Protein AF-A0A256ZV99-F1 (afdb_monomer)

Nearest PDB structures (foldseek):
  6nnw-assembly1_B  TM=5.036E-01  e=1.069E+00  Streptomyces longisporoflavus
  6ymn-assembly1_AAA  TM=6.134E-01  e=2.056E+00  Streptomyces koyangensis
  6le0-assembly1_A  TM=3.522E-01  e=1.439E+00  Streptomyces koyangensis
  6le0-assembly2_D  TM=3.088E-01  e=9.493E-01  Streptomyces koyangensis
  8rj3-assembly1_H  TM=4.222E-01  e=9.091E+00  Homo sapiens

Secondary structure (DSSP, 8-state):
--HHHHHHHHHHHHHHHHHHHHHHHHHHHHHH--GGGTTS-HHHHHHHHHHHHHHHHHS-HHHHHH--EEEEEEEE-------TT--S-EEEEEEEEE-TT--EEEEEEEEEETTT--EEEEEEE-TTPPP-

pLDDT: mean 81.54, std 13.08, range [44.06, 95.12]

Radius of gyration: 21.81 Å; Cα contacts (8 Å, |Δi|>4): 183; chains: 1; bounding box: 62×38×57 Å

Foldseek 3Di:
DPPVVVVVVVVVVVVVVVVVVVVVCVVCVCVVDVPVLVPDDPLVNLLVVQQVVVVLVPDDPVLNVQFPDKHWPDKDFADPDDDPPADATWIWTWIWTAGPVRDTAKIKIWTAHSPVSHTGDMDIGGPPDDDD

Structure (mmCIF, N/CA/C/O backbone):
data_AF-A0A256ZV99-F1
#
_entry.id   AF-A0A256ZV99-F1
#
loop_
_atom_site.group_PDB
_atom_site.id
_atom_site.type_symbol
_atom_site.label_atom_id
_atom_site.label_alt_id
_atom_site.label_comp_id
_atom_site.label_asym_id
_atom_site.label_entity_id
_atom_site.label_seq_id
_atom_site.pdbx_PDB_ins_code
_atom_site.Cartn_x
_atom_site.Cartn_y
_atom_site.Cartn_z
_atom_site.occupancy
_atom_site.B_iso_or_equiv
_atom_site.auth_seq_id
_atom_site.auth_comp_id
_atom_site.auth_asym_id
_atom_site.auth_atom_id
_atom_site.pdbx_PDB_model_num
ATOM 1 N N . MET A 1 1 ? 44.817 24.192 -39.732 1.00 49.03 1 MET A N 1
ATOM 2 C CA . MET A 1 1 ? 43.338 24.108 -39.611 1.00 49.03 1 MET A CA 1
ATOM 3 C C . MET A 1 1 ? 42.769 22.771 -39.078 1.00 49.03 1 MET A C 1
ATOM 5 O O . MET A 1 1 ? 41.556 22.633 -39.051 1.00 49.03 1 MET A O 1
ATOM 9 N N . ARG A 1 2 ? 43.555 21.799 -38.565 1.00 48.81 2 ARG A N 1
ATOM 10 C CA . ARG A 1 2 ? 43.002 20.512 -38.053 1.00 48.81 2 ARG A CA 1
ATOM 11 C C . ARG A 1 2 ? 42.552 20.505 -36.578 1.00 48.81 2 ARG A C 1
ATOM 13 O O . ARG A 1 2 ? 41.727 19.679 -36.207 1.00 48.81 2 ARG A O 1
ATOM 20 N N . ARG A 1 3 ? 43.042 21.424 -35.733 1.00 44.06 3 ARG A N 1
ATOM 21 C CA . ARG A 1 3 ? 42.730 21.433 -34.285 1.00 44.06 3 ARG A CA 1
ATOM 22 C C . ARG A 1 3 ? 41.304 21.905 -33.952 1.00 44.06 3 ARG A C 1
ATOM 24 O O . ARG A 1 3 ? 40.690 21.347 -33.051 1.00 44.06 3 ARG A O 1
ATOM 31 N N . CYS A 1 4 ? 40.734 22.854 -34.701 1.00 46.88 4 CYS A N 1
ATOM 32 C CA . CYS A 1 4 ? 39.385 23.375 -34.419 1.00 46.88 4 CYS A CA 1
ATOM 33 C C . CYS A 1 4 ? 38.258 22.361 -34.686 1.00 46.88 4 CYS A C 1
ATOM 35 O O . CYS A 1 4 ? 37.240 22.387 -33.998 1.00 46.88 4 CYS A O 1
ATOM 37 N N . VAL A 1 5 ? 38.437 21.448 -35.648 1.00 49.69 5 VAL A N 1
ATOM 38 C CA . VAL A 1 5 ? 37.430 20.426 -35.993 1.00 49.69 5 VAL A CA 1
ATOM 39 C C . VAL A 1 5 ? 37.355 19.341 -34.912 1.00 49.69 5 VAL A C 1
ATOM 41 O O . VAL A 1 5 ? 36.262 18.953 -34.503 1.00 49.69 5 VAL A O 1
ATOM 44 N N . ALA A 1 6 ? 38.504 18.917 -34.375 1.00 51.09 6 ALA A N 1
ATOM 45 C CA . ALA A 1 6 ? 38.569 17.912 -33.313 1.00 51.09 6 ALA A CA 1
ATOM 46 C C . ALA A 1 6 ? 37.926 18.399 -31.998 1.00 51.09 6 ALA A C 1
ATOM 48 O O . ALA A 1 6 ? 37.171 17.661 -31.369 1.00 51.09 6 ALA A O 1
ATOM 49 N N . ILE A 1 7 ? 38.147 19.665 -31.619 1.00 53.97 7 ILE A N 1
ATOM 50 C CA . ILE A 1 7 ? 37.560 20.270 -30.408 1.00 53.97 7 ILE A CA 1
ATOM 51 C C . ILE A 1 7 ? 36.031 20.390 -30.534 1.00 53.97 7 ILE A C 1
ATOM 53 O O . ILE A 1 7 ? 35.310 20.139 -29.568 1.00 53.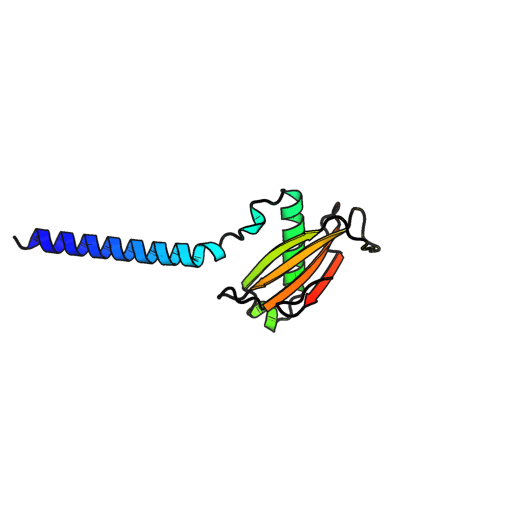97 7 ILE A O 1
ATOM 57 N N . LYS A 1 8 ? 35.519 20.711 -31.733 1.00 54.09 8 LYS A N 1
ATOM 58 C CA . LYS A 1 8 ? 34.073 20.733 -32.022 1.00 54.09 8 LYS A CA 1
ATOM 59 C C . LYS A 1 8 ? 33.449 19.337 -31.921 1.00 54.09 8 LYS A C 1
ATOM 61 O O . LYS A 1 8 ? 32.384 19.199 -31.327 1.00 54.09 8 LYS A O 1
ATOM 66 N N . GLY A 1 9 ? 34.127 18.308 -32.435 1.00 60.56 9 GLY A N 1
ATOM 67 C CA . GLY A 1 9 ? 33.671 16.916 -32.357 1.00 60.56 9 GLY A CA 1
ATOM 68 C C . GLY A 1 9 ? 33.643 16.356 -30.931 1.00 60.56 9 GLY A C 1
ATOM 69 O O . GLY A 1 9 ? 32.697 15.663 -30.567 1.00 60.56 9 GLY A O 1
ATOM 70 N N . ILE A 1 10 ? 34.633 16.695 -30.097 1.00 63.16 10 ILE A N 1
ATOM 71 C CA . ILE A 1 10 ? 34.664 16.302 -28.676 1.00 63.16 10 ILE A CA 1
ATOM 72 C C . ILE A 1 10 ? 33.545 17.005 -27.899 1.00 63.16 10 ILE A C 1
ATOM 74 O O . ILE A 1 10 ? 32.812 16.348 -27.165 1.00 63.16 10 ILE A O 1
ATOM 78 N N . ARG A 1 11 ? 33.346 18.316 -28.110 1.00 67.38 11 ARG A N 1
ATOM 79 C CA . ARG A 1 11 ? 32.238 19.061 -27.487 1.00 67.38 11 ARG A CA 1
ATOM 80 C C . ARG A 1 11 ? 30.871 18.504 -27.884 1.00 67.38 11 ARG A C 1
ATOM 82 O O . ARG A 1 11 ? 30.019 18.358 -27.018 1.00 67.38 11 ARG A O 1
ATOM 89 N N . LEU A 1 12 ? 30.676 18.137 -29.153 1.00 75.06 12 LEU A N 1
ATOM 90 C CA . LEU A 1 12 ? 29.423 17.537 -29.616 1.00 75.06 12 LEU A CA 1
ATOM 91 C C . LEU A 1 12 ? 29.166 16.172 -28.962 1.00 75.06 12 LEU A C 1
ATOM 93 O O . LEU A 1 12 ? 28.062 15.928 -28.490 1.00 75.06 12 LEU A O 1
ATOM 97 N N . LYS A 1 13 ? 30.185 15.306 -28.864 1.00 77.62 13 LYS A N 1
ATOM 98 C CA . LYS A 1 13 ? 30.068 14.009 -28.176 1.00 77.62 13 LYS A CA 1
ATOM 99 C C . LYS A 1 13 ? 29.706 14.171 -26.701 1.00 77.62 13 LYS A C 1
ATOM 101 O O . LYS A 1 13 ? 28.834 13.460 -26.219 1.00 77.62 13 LYS A O 1
ATOM 106 N N . VAL A 1 14 ? 30.330 15.122 -26.004 1.00 82.19 14 VAL A N 1
ATOM 107 C CA . VAL A 1 14 ? 30.016 15.414 -24.595 1.00 82.19 14 VAL A CA 1
ATOM 108 C C . VAL A 1 14 ? 28.573 15.899 -24.447 1.00 82.19 14 VAL A C 1
ATOM 110 O O . VAL A 1 14 ? 27.860 15.410 -23.578 1.00 82.19 14 VAL A O 1
ATOM 113 N N . VAL A 1 15 ? 28.107 16.792 -25.326 1.00 83.12 15 VAL A N 1
ATOM 114 C CA . VAL A 1 15 ? 26.712 17.266 -25.319 1.00 83.12 15 VAL A CA 1
ATOM 115 C C . VAL A 1 15 ? 25.728 16.124 -25.581 1.00 83.12 15 VAL A C 1
ATOM 117 O O . VAL A 1 15 ? 24.726 16.024 -24.880 1.00 83.12 15 VAL A O 1
ATOM 120 N N . VAL A 1 16 ? 26.021 15.230 -26.531 1.00 85.94 16 VAL A N 1
ATOM 121 C CA . VAL A 1 16 ? 25.181 14.053 -26.814 1.00 85.94 16 VAL A CA 1
ATOM 122 C C . VAL A 1 16 ? 25.134 13.108 -25.613 1.00 85.94 16 VAL A C 1
ATOM 124 O O . VAL A 1 16 ? 24.056 12.663 -25.241 1.00 85.94 16 VAL A O 1
ATOM 127 N N . VAL A 1 17 ? 26.270 12.837 -24.966 1.00 87.62 17 VAL A N 1
ATOM 128 C CA . VAL A 1 17 ? 26.317 11.984 -23.767 1.00 87.62 17 VAL A CA 1
ATOM 129 C C .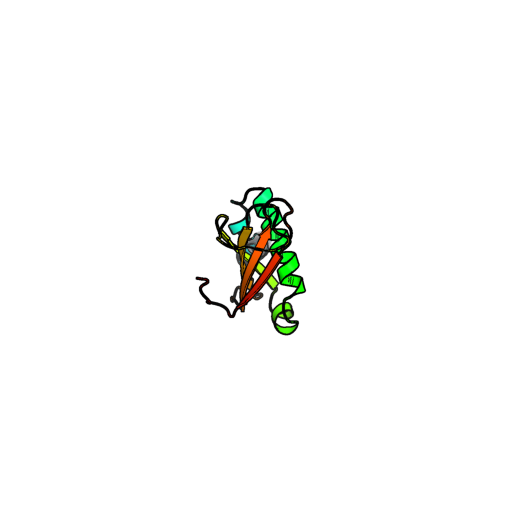 VAL A 1 17 ? 25.505 12.596 -22.625 1.00 87.62 17 VAL A C 1
ATOM 131 O O . VAL A 1 17 ? 24.697 11.898 -22.020 1.00 87.62 17 VAL A O 1
ATOM 134 N N . ILE A 1 18 ? 25.656 13.898 -22.361 1.00 88.06 18 ILE A N 1
ATOM 135 C CA . ILE A 1 18 ? 24.864 14.598 -21.340 1.00 88.06 18 ILE A CA 1
ATOM 136 C C . ILE A 1 18 ? 23.372 14.536 -21.681 1.00 88.06 18 ILE A C 1
ATOM 138 O O . ILE A 1 18 ? 22.566 14.235 -20.806 1.00 88.06 18 ILE A O 1
ATOM 142 N N . ALA A 1 19 ? 22.997 14.766 -22.941 1.00 87.38 19 ALA A N 1
ATOM 143 C CA . ALA A 1 19 ? 21.607 14.685 -23.378 1.00 87.38 19 ALA A CA 1
ATOM 144 C C . ALA A 1 19 ? 21.027 13.276 -23.183 1.00 87.38 19 ALA A C 1
ATOM 146 O O . ALA A 1 19 ? 19.927 13.146 -22.658 1.00 87.38 19 ALA A O 1
ATOM 147 N N . VAL A 1 20 ? 21.772 12.221 -23.527 1.00 88.12 20 VAL A N 1
ATOM 148 C CA . VAL A 1 20 ? 21.347 10.828 -23.304 1.00 88.12 20 VAL A CA 1
ATOM 149 C C . VAL A 1 20 ? 21.187 10.532 -21.814 1.00 88.12 20 VAL A C 1
ATOM 151 O O . VAL A 1 20 ? 20.174 9.962 -21.421 1.00 88.12 20 VAL A O 1
ATOM 154 N N . ILE A 1 21 ? 22.130 10.962 -20.971 1.00 88.19 21 ILE A N 1
ATOM 155 C CA . ILE A 1 21 ? 22.021 10.806 -19.513 1.00 88.19 21 ILE A CA 1
ATOM 156 C C . 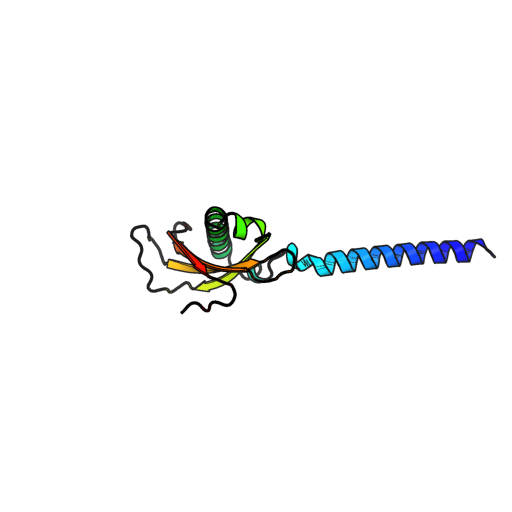ILE A 1 21 ? 20.781 11.537 -18.990 1.00 88.19 21 ILE A C 1
ATOM 158 O O . ILE A 1 21 ? 20.030 10.965 -18.210 1.00 88.19 21 ILE A O 1
ATOM 162 N N . LEU A 1 22 ? 20.527 12.768 -19.441 1.00 86.88 22 LEU A N 1
ATOM 163 C CA . LEU A 1 22 ? 19.342 13.529 -19.044 1.00 86.88 22 LEU A CA 1
ATOM 164 C C . LEU A 1 22 ? 18.045 12.862 -19.505 1.00 86.88 22 LEU A C 1
ATOM 166 O O . LEU A 1 22 ? 17.102 12.826 -18.726 1.00 86.88 22 LEU A O 1
ATOM 170 N N . VAL A 1 23 ? 18.002 12.297 -20.716 1.00 85.62 23 VAL A N 1
ATOM 171 C CA . VAL A 1 23 ? 16.846 11.538 -21.223 1.00 85.62 23 VAL A CA 1
ATOM 172 C C . VAL A 1 23 ? 16.609 10.283 -20.388 1.00 85.62 23 VAL A C 1
ATOM 174 O O . VAL A 1 23 ? 15.470 10.011 -20.031 1.00 85.62 23 VAL A O 1
ATOM 177 N N . ILE A 1 24 ? 17.664 9.551 -20.025 1.00 83.44 24 ILE A N 1
ATOM 178 C CA . ILE A 1 24 ? 17.578 8.388 -19.133 1.00 83.44 24 ILE A CA 1
ATOM 179 C C . ILE A 1 24 ? 17.053 8.831 -17.761 1.00 83.44 24 ILE A C 1
ATOM 181 O O . ILE A 1 24 ? 16.058 8.298 -17.281 1.00 83.44 24 ILE A O 1
ATOM 185 N N . LEU A 1 25 ? 17.656 9.854 -17.153 1.00 78.38 25 LEU A N 1
ATOM 186 C CA . LEU A 1 25 ? 17.219 10.390 -15.862 1.00 78.38 25 LEU A CA 1
ATOM 187 C C . LEU A 1 25 ? 15.770 10.890 -15.896 1.00 78.38 25 LEU A C 1
ATOM 189 O O . LEU A 1 25 ? 15.049 10.695 -14.925 1.00 78.38 25 LEU A O 1
ATOM 193 N N . TRP A 1 26 ? 15.321 11.494 -16.998 1.00 74.12 26 TRP A N 1
ATOM 194 C CA . TRP A 1 26 ? 13.929 11.914 -17.184 1.00 74.12 26 TRP A CA 1
ATOM 195 C C . TRP A 1 26 ? 12.979 10.735 -17.400 1.00 74.12 26 TRP A C 1
ATOM 197 O O . TRP A 1 26 ? 11.906 10.705 -16.807 1.00 74.12 26 TRP A O 1
ATOM 207 N N . ALA A 1 27 ? 13.365 9.742 -18.199 1.00 69.38 27 ALA A N 1
ATOM 208 C CA . ALA A 1 27 ? 12.564 8.540 -18.425 1.00 69.38 27 ALA A CA 1
ATOM 209 C C . ALA A 1 27 ? 12.374 7.732 -17.131 1.00 69.38 27 ALA A C 1
ATOM 211 O O . ALA A 1 27 ? 11.324 7.132 -16.916 1.00 69.38 27 ALA A O 1
ATOM 212 N N . PHE A 1 28 ? 13.373 7.765 -16.247 1.00 69.56 28 PHE A N 1
ATOM 213 C CA . PHE A 1 28 ? 13.356 7.086 -14.954 1.00 69.56 28 PHE A CA 1
ATOM 214 C C . PHE A 1 28 ? 13.000 8.005 -13.774 1.00 69.56 28 PHE A C 1
ATOM 216 O O . PHE A 1 28 ? 12.819 7.515 -12.664 1.00 69.56 28 PHE A O 1
ATOM 223 N N . SER A 1 29 ? 12.821 9.312 -13.983 1.00 63.41 29 SER A N 1
ATOM 224 C CA . SER A 1 29 ? 12.398 10.279 -12.954 1.00 63.41 29 SER A CA 1
ATOM 225 C C . SER A 1 29 ? 11.107 9.871 -12.237 1.00 63.41 29 SER A C 1
ATOM 227 O O . SER A 1 29 ? 11.060 10.007 -11.007 1.00 63.41 29 SER A O 1
ATOM 229 N N . PRO A 1 30 ? 10.089 9.323 -12.934 1.00 57.22 30 PRO A N 1
ATOM 230 C CA . PRO A 1 30 ? 8.897 8.831 -12.272 1.00 57.22 30 PRO A CA 1
ATOM 231 C C . PRO A 1 30 ? 9.212 7.794 -11.189 1.00 57.22 30 PRO A C 1
ATOM 233 O O . PRO A 1 30 ? 8.443 7.712 -10.238 1.00 57.22 30 PRO A O 1
ATOM 236 N N . LEU A 1 31 ? 10.341 7.052 -11.259 1.00 58.66 31 LEU A N 1
ATOM 237 C CA . LEU A 1 31 ? 10.677 5.978 -10.294 1.00 58.66 31 LEU A CA 1
ATOM 238 C C . LEU A 1 31 ? 11.006 6.545 -8.922 1.00 58.66 31 LEU A C 1
ATOM 240 O O . LEU A 1 31 ? 10.801 5.883 -7.909 1.00 58.66 31 LEU A O 1
ATOM 244 N N . ILE A 1 32 ? 11.476 7.788 -8.887 1.00 58.56 32 ILE A N 1
ATOM 245 C CA . ILE A 1 32 ? 12.001 8.415 -7.681 1.00 58.56 32 ILE A CA 1
ATOM 246 C C . ILE A 1 32 ? 10.884 9.146 -6.929 1.00 58.56 32 ILE A C 1
ATOM 248 O O . ILE A 1 32 ? 10.867 9.135 -5.701 1.00 58.56 32 ILE A O 1
ATOM 252 N N . VAL A 1 33 ? 9.914 9.737 -7.639 1.00 54.62 33 VAL A N 1
ATOM 253 C CA . VAL A 1 33 ? 8.877 10.576 -7.017 1.00 54.62 33 VAL A CA 1
ATOM 254 C C . VAL A 1 33 ? 7.480 10.088 -7.401 1.00 54.62 33 VAL A C 1
ATOM 256 O O . VAL A 1 33 ? 7.073 10.258 -8.550 1.00 54.62 33 VAL A O 1
ATOM 259 N N . PRO A 1 34 ? 6.726 9.472 -6.474 1.00 57.31 34 PRO A N 1
ATOM 260 C CA . PRO A 1 34 ? 5.343 9.115 -6.745 1.00 57.31 34 PRO A CA 1
ATOM 261 C C . PRO A 1 34 ? 4.540 10.416 -6.808 1.00 57.31 34 PRO A C 1
ATOM 263 O O . PRO A 1 34 ? 4.417 11.132 -5.812 1.00 57.31 34 PRO A O 1
ATOM 266 N N . GLN A 1 35 ? 4.033 10.748 -7.997 1.00 59.06 35 GLN A N 1
ATOM 267 C CA . GLN A 1 35 ? 3.383 12.037 -8.279 1.00 59.06 35 GLN A CA 1
ATOM 268 C C . GLN A 1 35 ? 2.206 12.318 -7.328 1.00 59.06 35 GLN A C 1
ATOM 270 O O . GLN A 1 35 ? 1.952 13.466 -6.966 1.00 59.06 35 GLN A O 1
ATOM 275 N N . ASN A 1 36 ? 1.566 11.259 -6.827 1.00 64.00 36 ASN A N 1
ATOM 276 C CA . ASN A 1 36 ? 0.399 11.339 -5.953 1.00 64.00 36 ASN A CA 1
ATOM 277 C C . ASN A 1 36 ? 0.715 11.716 -4.492 1.00 64.00 36 ASN A C 1
ATOM 279 O O . ASN A 1 36 ? -0.207 11.990 -3.732 1.00 64.00 36 ASN A O 1
ATOM 283 N N . TYR A 1 37 ? 1.986 11.781 -4.074 1.00 66.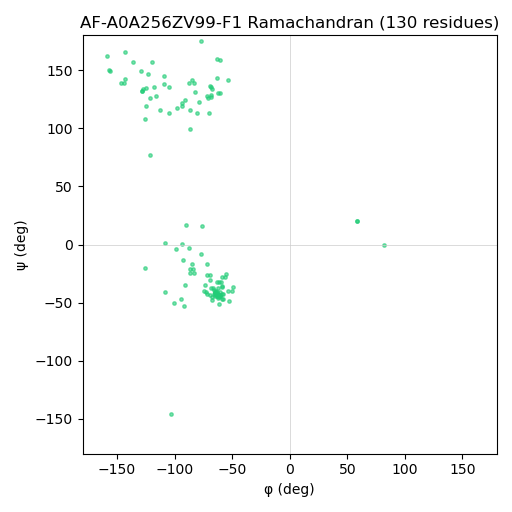88 37 TYR A N 1
ATOM 284 C CA . TYR A 1 37 ? 2.355 12.190 -2.705 1.00 66.88 37 TYR A CA 1
ATOM 285 C C . TYR A 1 37 ? 2.412 13.705 -2.495 1.00 66.88 37 TYR A C 1
ATOM 287 O O . TYR A 1 37 ? 2.294 14.178 -1.358 1.00 66.88 37 TYR A O 1
ATOM 295 N N . ALA A 1 38 ? 2.623 14.473 -3.567 1.00 67.50 38 ALA A N 1
ATOM 296 C CA . ALA A 1 38 ? 2.850 15.912 -3.473 1.00 67.50 38 ALA A CA 1
ATOM 297 C C . ALA A 1 38 ? 1.635 16.648 -2.885 1.00 67.50 38 ALA A C 1
ATOM 299 O O . ALA A 1 38 ? 1.812 17.529 -2.046 1.00 67.50 38 ALA A O 1
ATOM 300 N N . ASN A 1 39 ? 0.423 16.208 -3.237 1.00 78.44 39 ASN A N 1
ATOM 301 C CA . ASN A 1 39 ? -0.837 16.847 -2.845 1.00 78.44 39 ASN A CA 1
ATOM 302 C C . ASN A 1 39 ? -1.395 16.374 -1.491 1.00 78.44 39 ASN A C 1
ATOM 304 O O . ASN A 1 39 ? -2.418 16.884 -1.046 1.00 78.44 39 ASN A O 1
ATOM 308 N N . LEU A 1 40 ? -0.747 15.406 -0.836 1.00 84.25 40 LEU A N 1
ATOM 309 C CA . LEU A 1 40 ? -1.190 14.877 0.454 1.00 84.25 40 LEU A CA 1
ATOM 310 C C . LEU A 1 40 ? -0.707 15.754 1.614 1.00 84.25 40 LEU A C 1
ATOM 312 O O . LEU A 1 40 ? 0.457 16.162 1.658 1.00 84.25 40 LEU A O 1
ATOM 316 N N . SER A 1 41 ? -1.580 15.968 2.595 1.00 90.00 41 SER A N 1
ATOM 317 C CA . SER A 1 41 ? -1.221 16.530 3.897 1.00 90.00 41 SER A CA 1
ATOM 318 C C . SER A 1 41 ? -0.249 15.614 4.648 1.00 90.00 41 SER A C 1
ATOM 320 O O . SER A 1 41 ? -0.174 14.408 4.410 1.00 90.00 41 SER A O 1
ATOM 322 N N . GLU A 1 42 ? 0.470 16.160 5.628 1.00 90.56 42 GLU A N 1
ATOM 323 C CA . GLU A 1 42 ? 1.455 15.390 6.399 1.00 90.56 42 GLU A CA 1
ATOM 324 C C . GLU A 1 42 ? 0.837 14.191 7.141 1.00 90.56 42 GLU A C 1
ATOM 326 O O . GLU A 1 42 ? 1.462 13.142 7.303 1.00 90.56 42 GLU A O 1
ATOM 331 N N . LYS A 1 43 ? -0.419 14.315 7.582 1.00 90.75 43 LYS A N 1
ATOM 332 C CA . LYS A 1 43 ? -1.141 13.215 8.232 1.00 90.75 43 LYS A CA 1
ATOM 333 C C . LYS A 1 43 ? -1.473 12.098 7.239 1.00 90.75 43 LYS A C 1
ATOM 335 O O . LYS A 1 43 ? -1.249 10.931 7.544 1.00 90.75 43 LYS A O 1
ATOM 340 N N . GLU A 1 44 ? -1.940 12.449 6.044 1.00 91.06 44 GLU A N 1
ATOM 341 C CA . GLU A 1 44 ? -2.201 11.480 4.972 1.00 91.06 44 GLU A CA 1
ATOM 342 C C . GLU A 1 44 ? -0.920 10.789 4.516 1.00 91.06 44 GLU A C 1
ATOM 344 O O . GLU A 1 44 ? -0.906 9.572 4.376 1.00 91.06 44 GLU A O 1
ATOM 349 N N . ARG A 1 45 ? 0.186 11.527 4.366 1.00 90.38 45 ARG A N 1
ATOM 350 C CA . ARG A 1 45 ? 1.485 10.938 4.006 1.00 90.38 45 ARG A CA 1
ATOM 351 C C . ARG A 1 45 ? 1.929 9.877 5.004 1.00 90.38 45 ARG A C 1
ATOM 353 O O . ARG A 1 45 ? 2.404 8.818 4.592 1.00 90.38 45 ARG A O 1
ATOM 360 N N . ARG A 1 46 ? 1.758 10.140 6.304 1.00 91.88 46 ARG A N 1
ATOM 361 C CA . ARG A 1 46 ? 2.065 9.166 7.360 1.00 91.88 46 ARG A CA 1
ATOM 362 C C . ARG A 1 46 ? 1.141 7.950 7.304 1.00 91.88 46 ARG A C 1
ATOM 364 O O . ARG A 1 46 ? 1.640 6.834 7.389 1.00 91.88 46 ARG A O 1
ATOM 371 N N . ALA A 1 47 ? -0.158 8.151 7.087 1.00 92.38 47 ALA A N 1
ATOM 372 C CA . ALA A 1 47 ? -1.116 7.054 6.940 1.00 92.38 47 ALA A CA 1
ATOM 373 C C . ALA A 1 47 ? -0.787 6.161 5.728 1.00 92.38 47 ALA A C 1
ATOM 375 O O . ALA A 1 47 ? -0.744 4.939 5.848 1.00 92.38 47 ALA A O 1
ATOM 376 N N . VAL A 1 48 ? -0.474 6.762 4.574 1.00 91.62 48 VAL A N 1
ATOM 377 C CA . VAL A 1 48 ? -0.074 6.021 3.368 1.00 91.62 48 VAL A CA 1
ATOM 378 C C . VAL A 1 48 ? 1.236 5.275 3.598 1.00 91.62 48 VAL A C 1
ATOM 380 O O . VAL A 1 48 ? 1.349 4.121 3.198 1.00 91.62 48 VAL A O 1
ATOM 383 N N . ARG A 1 49 ? 2.224 5.890 4.263 1.00 91.00 49 ARG A N 1
ATOM 384 C CA . ARG A 1 49 ? 3.480 5.204 4.600 1.00 91.00 49 ARG A CA 1
ATOM 385 C C . ARG A 1 49 ? 3.223 3.969 5.465 1.00 91.00 49 ARG A C 1
ATOM 387 O O . ARG A 1 49 ? 3.729 2.904 5.129 1.00 91.00 49 ARG A O 1
ATOM 394 N N . ALA A 1 50 ? 2.403 4.096 6.507 1.00 92.12 50 ALA A N 1
ATOM 395 C CA . ALA A 1 50 ? 2.033 2.969 7.359 1.00 92.12 50 ALA A CA 1
ATOM 396 C C . ALA A 1 50 ? 1.346 1.851 6.554 1.00 92.12 50 ALA A C 1
ATOM 398 O O . ALA A 1 50 ? 1.692 0.683 6.708 1.00 92.12 50 ALA A O 1
ATOM 399 N N . ALA A 1 51 ? 0.438 2.204 5.638 1.00 91.94 51 ALA A N 1
ATOM 400 C CA . ALA A 1 51 ? -0.201 1.236 4.750 1.00 91.94 51 ALA A CA 1
ATOM 401 C C . ALA A 1 51 ? 0.790 0.560 3.785 1.00 91.94 51 ALA A C 1
ATOM 403 O O . ALA A 1 51 ? 0.711 -0.644 3.581 1.00 91.94 51 ALA A O 1
ATOM 404 N N . ILE A 1 52 ? 1.749 1.287 3.207 1.00 90.06 52 ILE A N 1
ATOM 405 C CA . ILE A 1 52 ? 2.773 0.687 2.332 1.00 90.06 52 ILE A CA 1
ATOM 406 C C . ILE A 1 52 ? 3.672 -0.274 3.110 1.00 90.06 52 ILE A C 1
ATOM 408 O O . ILE A 1 52 ? 3.995 -1.351 2.608 1.00 90.06 52 ILE A O 1
ATOM 412 N N . GLU A 1 53 ? 4.087 0.102 4.319 1.00 89.38 53 GLU A N 1
ATOM 413 C CA . GLU A 1 53 ? 4.905 -0.755 5.181 1.00 89.38 53 GLU A CA 1
ATOM 414 C C . GLU A 1 53 ? 4.161 -2.036 5.568 1.00 89.38 53 GLU A C 1
ATOM 416 O O . GLU A 1 53 ? 4.752 -3.115 5.559 1.00 89.38 53 GLU A O 1
ATOM 421 N N . ASP A 1 54 ? 2.867 -1.932 5.868 1.00 90.62 54 ASP A N 1
ATOM 422 C CA . ASP A 1 54 ? 2.012 -3.081 6.156 1.00 90.62 54 ASP A CA 1
ATOM 423 C C . ASP A 1 54 ? 1.794 -3.971 4.930 1.00 90.62 54 ASP A C 1
ATOM 425 O O . ASP A 1 54 ? 2.027 -5.177 4.997 1.00 90.62 54 ASP A O 1
ATOM 429 N N . ALA A 1 55 ? 1.455 -3.376 3.782 1.00 88.62 55 ALA A N 1
ATOM 430 C CA . ALA A 1 55 ? 1.340 -4.080 2.509 1.00 88.62 55 ALA A CA 1
ATOM 431 C C . ALA A 1 55 ? 2.613 -4.870 2.196 1.00 88.62 55 ALA A C 1
ATOM 433 O O . ALA A 1 55 ? 2.550 -6.057 1.898 1.00 88.62 55 ALA A O 1
ATOM 434 N N . SER A 1 56 ? 3.776 -4.225 2.315 1.00 85.12 56 SER A N 1
ATOM 435 C CA . SER A 1 56 ? 5.071 -4.820 1.976 1.00 85.12 56 SER A CA 1
ATOM 436 C C . SER A 1 56 ? 5.398 -6.052 2.822 1.00 85.12 56 SER A C 1
ATOM 438 O O . SER A 1 56 ? 6.035 -6.972 2.320 1.00 85.12 56 SER A O 1
ATOM 440 N N . LYS A 1 57 ? 4.946 -6.099 4.084 1.00 85.00 57 LYS A N 1
ATOM 441 C CA . LYS A 1 57 ? 5.120 -7.265 4.968 1.00 85.00 57 LYS A CA 1
ATOM 442 C C . LYS A 1 57 ? 4.237 -8.451 4.577 1.00 85.00 57 LYS A C 1
ATOM 444 O O . LYS A 1 57 ? 4.587 -9.582 4.896 1.00 85.00 57 LYS A O 1
ATOM 449 N N . HIS A 1 58 ? 3.109 -8.191 3.920 1.00 83.69 58 HIS A N 1
ATOM 450 C CA . HIS A 1 58 ? 2.085 -9.190 3.606 1.00 83.69 58 HIS A CA 1
ATOM 451 C C . HIS A 1 58 ? 2.019 -9.555 2.116 1.00 83.69 58 HIS A C 1
ATOM 453 O O . HIS A 1 58 ? 1.175 -10.358 1.722 1.00 83.69 58 HIS A O 1
ATOM 459 N N . LEU A 1 59 ? 2.885 -8.982 1.274 1.00 81.69 59 LEU A N 1
ATOM 460 C CA . LEU A 1 59 ? 3.025 -9.417 -0.112 1.00 81.69 59 LEU A CA 1
ATOM 461 C C . LEU A 1 59 ? 3.634 -10.820 -0.150 1.00 81.69 59 LEU A C 1
ATOM 463 O O . LEU A 1 59 ? 4.712 -11.051 0.399 1.00 81.69 59 LEU A O 1
ATOM 467 N N . ASP A 1 60 ? 2.972 -11.739 -0.853 1.00 77.00 60 ASP A N 1
ATOM 468 C CA . ASP A 1 60 ? 3.526 -13.063 -1.135 1.00 77.00 60 ASP A CA 1
ATOM 469 C C . ASP A 1 60 ? 4.906 -12.933 -1.781 1.00 77.00 60 ASP A C 1
ATOM 471 O O . ASP A 1 60 ? 5.108 -12.083 -2.647 1.00 77.00 60 ASP A O 1
ATOM 475 N N . PHE A 1 61 ? 5.846 -13.811 -1.423 1.00 70.31 61 PHE A N 1
ATOM 476 C CA . PHE A 1 61 ? 7.248 -13.727 -1.855 1.00 70.31 61 PHE A CA 1
ATOM 477 C C . PHE A 1 61 ? 7.417 -13.536 -3.377 1.00 70.31 61 PHE A C 1
ATOM 479 O O . PHE A 1 61 ? 8.227 -12.722 -3.817 1.00 70.31 61 PHE A O 1
ATOM 486 N N . GLY A 1 62 ? 6.607 -14.226 -4.191 1.00 66.94 62 GLY A N 1
ATOM 487 C CA . GLY A 1 62 ? 6.626 -14.081 -5.651 1.00 66.94 62 GLY A CA 1
ATOM 488 C C . GLY A 1 62 ? 6.129 -12.718 -6.149 1.00 66.94 62 GLY A C 1
ATOM 489 O O . GLY A 1 62 ? 6.697 -12.161 -7.085 1.00 66.94 62 GLY A O 1
ATOM 490 N N . ILE A 1 63 ? 5.109 -12.148 -5.502 1.00 67.06 63 ILE A N 1
ATOM 491 C CA . ILE A 1 63 ? 4.605 -10.804 -5.814 1.00 67.06 63 ILE A CA 1
ATOM 492 C C . ILE A 1 63 ? 5.585 -9.754 -5.288 1.00 67.06 63 ILE A C 1
ATOM 494 O O . ILE A 1 63 ? 5.875 -8.795 -5.994 1.00 67.06 63 ILE A O 1
ATOM 498 N N . TYR A 1 64 ? 6.150 -9.951 -4.097 1.00 66.06 64 TYR A N 1
ATOM 499 C CA . TYR A 1 64 ? 7.133 -9.063 -3.485 1.00 66.06 64 TYR A CA 1
ATOM 500 C C . TYR A 1 64 ? 8.373 -8.880 -4.368 1.00 66.06 64 TYR A C 1
ATOM 502 O O . TYR A 1 64 ? 8.759 -7.748 -4.636 1.00 66.06 64 TYR A O 1
ATOM 510 N N . ILE A 1 65 ? 8.941 -9.967 -4.909 1.00 65.50 65 ILE A N 1
ATOM 511 C CA . ILE A 1 65 ? 10.102 -9.896 -5.820 1.00 65.50 65 ILE A CA 1
ATOM 512 C C . ILE A 1 65 ? 9.799 -9.058 -7.070 1.00 65.50 65 ILE A C 1
ATOM 514 O O . ILE A 1 65 ? 10.672 -8.358 -7.581 1.00 65.50 65 ILE A O 1
ATOM 518 N N . LEU A 1 66 ? 8.567 -9.133 -7.575 1.00 66.50 66 LEU A N 1
ATOM 519 C CA . LEU A 1 66 ? 8.137 -8.390 -8.758 1.00 66.50 66 LEU A CA 1
ATOM 520 C C . LEU A 1 66 ? 7.690 -6.959 -8.428 1.00 66.50 66 LEU A C 1
ATOM 522 O O . LEU A 1 66 ? 7.678 -6.111 -9.320 1.00 66.50 66 LEU A O 1
ATOM 526 N N . THR A 1 67 ? 7.332 -6.683 -7.172 1.00 72.31 67 THR A N 1
ATOM 527 C CA . THR A 1 67 ? 6.848 -5.381 -6.709 1.00 72.31 67 THR A CA 1
ATOM 528 C C . THR A 1 67 ? 8.020 -4.497 -6.329 1.00 72.31 67 THR A C 1
ATOM 530 O O . THR A 1 67 ? 8.551 -4.568 -5.227 1.00 72.31 67 THR A O 1
ATOM 533 N N . ILE A 1 68 ? 8.401 -3.608 -7.240 1.00 73.00 68 ILE A N 1
ATOM 534 C CA . ILE A 1 68 ? 9.465 -2.628 -6.983 1.00 73.00 68 ILE A CA 1
ATOM 535 C C . ILE A 1 68 ? 8.900 -1.373 -6.320 1.00 73.00 68 ILE A C 1
ATOM 537 O O . ILE A 1 68 ? 9.613 -0.654 -5.620 1.00 73.00 68 ILE A O 1
ATOM 541 N N . ARG A 1 69 ? 7.608 -1.102 -6.528 1.00 77.75 69 ARG A N 1
ATOM 542 C CA . ARG A 1 69 ? 6.961 0.104 -6.026 1.00 77.75 69 ARG A CA 1
ATOM 543 C C . ARG A 1 69 ? 5.514 -0.150 -5.650 1.00 77.75 69 ARG A C 1
ATOM 545 O O . ARG A 1 69 ? 4.789 -0.804 -6.392 1.00 77.75 69 ARG A O 1
ATOM 552 N N . ILE A 1 70 ? 5.096 0.436 -4.534 1.00 84.06 70 ILE A N 1
ATOM 553 C CA . ILE A 1 70 ? 3.697 0.550 -4.132 1.00 84.06 70 ILE A CA 1
ATOM 554 C C . ILE A 1 70 ? 3.359 2.039 -4.100 1.00 84.06 70 ILE A C 1
ATOM 556 O O . ILE A 1 70 ? 4.080 2.818 -3.475 1.00 84.06 70 ILE A O 1
ATOM 560 N N . GLU A 1 71 ? 2.292 2.448 -4.778 1.00 85.88 71 GLU A N 1
ATOM 561 C CA . GLU A 1 71 ? 1.868 3.851 -4.826 1.00 85.88 71 GLU A CA 1
ATOM 562 C C . GLU A 1 71 ? 0.429 4.033 -4.343 1.00 85.88 71 GLU A C 1
ATOM 564 O O . GLU A 1 71 ? -0.406 3.171 -4.619 1.00 85.88 71 GLU A O 1
ATOM 569 N N . PRO A 1 72 ? 0.102 5.163 -3.688 1.00 85.69 72 PRO A N 1
ATOM 570 C CA . PRO A 1 72 ? -1.273 5.526 -3.396 1.00 85.69 72 PRO A CA 1
ATOM 571 C C . PRO A 1 72 ? -2.025 5.878 -4.676 1.00 85.69 72 PRO A C 1
ATOM 573 O O . PRO A 1 72 ? -1.600 6.720 -5.472 1.00 85.69 72 PRO A O 1
ATOM 576 N N . VAL A 1 73 ? -3.177 5.242 -4.832 1.00 86.81 73 VAL A N 1
ATOM 577 C CA . VAL A 1 73 ? -4.166 5.532 -5.869 1.00 86.81 73 VAL A CA 1
ATOM 578 C C . VAL A 1 73 ? -5.214 6.493 -5.318 1.00 86.81 73 VAL A C 1
ATOM 580 O O . VAL A 1 73 ? -5.543 7.479 -5.967 1.00 86.81 73 VAL A O 1
ATOM 583 N N . GLU A 1 74 ? -5.723 6.219 -4.115 1.00 89.50 74 GLU A N 1
ATOM 584 C CA . GLU A 1 74 ? -6.852 6.947 -3.536 1.00 89.50 74 GLU A CA 1
ATOM 585 C C . GLU A 1 74 ? -6.848 6.840 -2.002 1.00 89.50 74 GLU A C 1
ATOM 587 O O . GLU A 1 74 ? -6.401 5.834 -1.442 1.00 89.50 74 GLU A O 1
ATOM 592 N N . ILE A 1 75 ? -7.359 7.873 -1.324 1.00 90.56 75 ILE A N 1
ATOM 593 C CA . ILE A 1 75 ? -7.622 7.866 0.121 1.00 90.56 75 ILE A CA 1
ATOM 594 C C . ILE A 1 75 ? -9.089 8.228 0.338 1.00 90.56 75 ILE A C 1
ATOM 596 O O . ILE A 1 75 ? -9.514 9.333 0.003 1.00 90.56 75 ILE A O 1
ATOM 600 N N . ILE A 1 76 ? -9.848 7.323 0.949 1.00 91.06 76 ILE A N 1
ATOM 601 C CA . ILE A 1 76 ? -11.268 7.510 1.252 1.00 91.06 76 ILE A CA 1
ATOM 602 C C . ILE A 1 76 ? -11.420 7.596 2.770 1.00 91.06 76 ILE A C 1
ATOM 604 O O . ILE A 1 76 ? -11.139 6.643 3.490 1.00 91.06 76 ILE A O 1
ATOM 608 N N . LYS A 1 77 ? -11.854 8.754 3.273 1.00 88.44 77 LYS A N 1
ATOM 609 C CA . LYS A 1 77 ? -11.884 9.049 4.720 1.00 88.44 77 LYS A CA 1
ATOM 610 C C . LYS A 1 77 ? -13.211 8.730 5.409 1.00 88.44 77 LYS A C 1
ATOM 612 O O . LYS A 1 77 ? -13.265 8.719 6.630 1.00 88.44 77 LYS A O 1
ATOM 617 N N . SER A 1 78 ? -14.274 8.484 4.645 1.00 75.44 78 SER A N 1
ATOM 618 C CA . SER A 1 78 ? -15.625 8.273 5.173 1.00 75.44 78 SER A CA 1
ATOM 619 C C . SER A 1 78 ? -16.135 6.902 4.749 1.00 75.44 78 SER A C 1
ATOM 621 O O . SER A 1 78 ? -16.886 6.760 3.788 1.00 75.44 78 SER A O 1
ATOM 623 N N . THR A 1 79 ? -15.642 5.867 5.426 1.00 79.25 79 THR A N 1
ATOM 624 C CA . THR A 1 79 ? -16.033 4.479 5.155 1.00 79.25 79 THR A CA 1
ATOM 625 C C . THR A 1 79 ? -16.889 3.961 6.307 1.00 79.25 79 THR A C 1
ATOM 627 O O . THR A 1 79 ? -16.657 4.292 7.467 1.00 79.25 79 THR A O 1
ATOM 630 N N . CYS A 1 80 ? -17.876 3.110 6.017 1.00 83.38 80 CYS A N 1
ATOM 631 C CA . CYS A 1 80 ? -18.707 2.471 7.050 1.00 83.38 80 CYS A CA 1
ATOM 632 C C . CYS A 1 80 ? -17.980 1.319 7.778 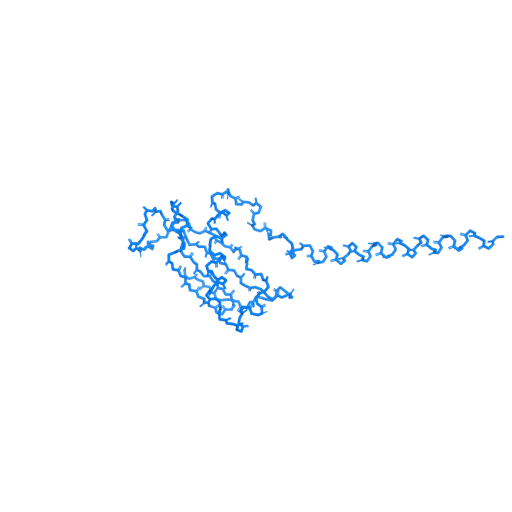1.00 83.38 80 CYS A C 1
ATOM 634 O O . CYS A 1 80 ? -18.622 0.473 8.406 1.00 83.38 80 CYS A O 1
ATOM 636 N N . PHE A 1 81 ? -16.654 1.239 7.646 1.00 87.69 81 PHE A N 1
ATOM 637 C CA . PHE A 1 81 ? -15.841 0.153 8.169 1.00 87.69 81 PHE A CA 1
ATOM 638 C C . PHE A 1 81 ? -15.801 0.184 9.702 1.00 87.69 81 PHE A C 1
ATOM 640 O O . PHE A 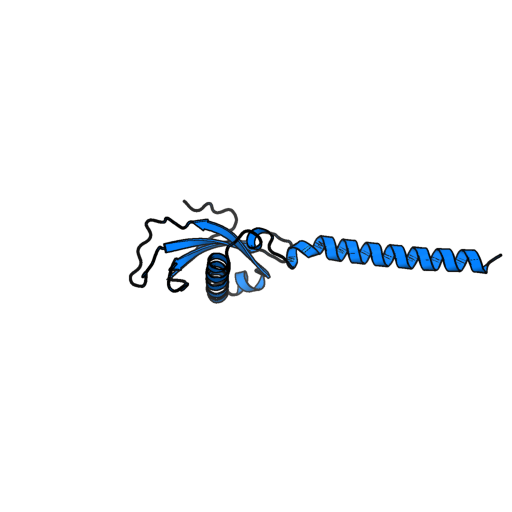1 81 ? -15.646 1.235 10.318 1.00 87.69 81 PHE A O 1
ATOM 647 N N . LYS A 1 82 ? -15.939 -0.984 10.334 1.00 89.56 82 LYS A N 1
ATOM 648 C CA . LYS A 1 82 ? -15.875 -1.138 11.792 1.00 89.56 82 LYS A CA 1
ATOM 649 C C . LYS A 1 82 ? -14.813 -2.167 12.138 1.00 89.56 82 LYS A C 1
ATOM 651 O O . LYS A 1 82 ? -14.786 -3.244 11.546 1.00 89.56 82 LYS A O 1
ATOM 656 N N . HIS A 1 83 ? -13.978 -1.855 13.122 1.00 91.19 83 HIS A N 1
ATOM 657 C CA . HIS A 1 83 ? -12.940 -2.757 13.606 1.00 91.19 83 HIS A CA 1
ATOM 658 C C . HIS A 1 83 ? -12.782 -2.623 15.126 1.00 91.19 83 HIS A C 1
ATOM 660 O O . HIS A 1 83 ? -12.859 -1.501 15.621 1.00 91.19 83 HIS A O 1
ATOM 666 N N . PRO A 1 84 ? -12.527 -3.710 15.881 1.00 91.69 84 PRO A N 1
ATOM 667 C CA . PRO A 1 84 ? -12.401 -3.642 17.342 1.00 91.69 84 PRO A CA 1
ATOM 668 C C . PRO A 1 84 ? -11.289 -2.710 17.841 1.00 91.69 84 PRO A C 1
ATOM 670 O O . PRO A 1 84 ? -11.378 -2.177 18.940 1.00 91.69 84 PRO A O 1
ATOM 673 N N . LEU A 1 85 ? -10.238 -2.529 17.036 1.00 91.69 85 LEU A N 1
ATOM 674 C CA . LEU A 1 85 ? -9.094 -1.664 17.351 1.00 91.69 85 LEU A CA 1
ATOM 675 C C . LEU A 1 85 ? -9.233 -0.232 16.803 1.00 91.69 85 LEU A C 1
ATOM 677 O O . LEU A 1 85 ? -8.319 0.568 16.981 1.00 91.69 85 LEU A O 1
ATOM 681 N N . LEU A 1 86 ? -10.340 0.083 16.122 1.00 92.38 86 LEU A N 1
ATOM 682 C CA . LEU A 1 86 ? -10.598 1.418 15.583 1.00 92.38 86 LEU A CA 1
ATOM 683 C C . LEU A 1 86 ? -10.898 2.389 16.734 1.00 92.38 86 LEU A C 1
ATOM 685 O O . LEU A 1 86 ? -11.793 2.134 17.540 1.00 92.38 86 LEU A O 1
ATOM 689 N N . LYS A 1 87 ? -10.158 3.495 16.798 1.00 92.31 87 LYS A N 1
ATOM 690 C CA . LYS A 1 87 ? -10.351 4.582 17.769 1.00 92.31 87 LYS A CA 1
ATOM 691 C C . LYS A 1 87 ? -10.916 5.836 17.109 1.00 92.31 87 LYS A C 1
ATOM 693 O O . LYS A 1 87 ? -11.808 6.461 17.671 1.00 92.31 87 LYS A O 1
ATOM 698 N N . GLY A 1 88 ? -10.414 6.160 15.919 1.00 90.38 88 GLY A N 1
ATOM 699 C CA . GLY A 1 88 ? -10.840 7.301 15.122 1.00 90.38 88 GLY A CA 1
ATOM 700 C C . GLY A 1 88 ? -11.740 6.915 13.953 1.00 90.38 88 GLY A C 1
ATOM 701 O O . GLY A 1 88 ? -12.530 5.974 14.000 1.00 90.38 88 GLY A O 1
ATOM 702 N N . GLU A 1 89 ? -11.588 7.659 12.860 1.00 91.56 89 GLU A N 1
ATOM 703 C CA . GLU A 1 89 ? -12.254 7.355 11.595 1.00 91.56 89 GLU A CA 1
ATOM 704 C C . GLU A 1 89 ? -11.452 6.331 10.779 1.00 91.56 89 GLU A C 1
ATOM 706 O O . GLU A 1 89 ? -10.221 6.411 10.719 1.00 91.56 89 GLU A O 1
ATOM 711 N N . PRO A 1 90 ? -12.124 5.396 10.097 1.00 93.38 90 PRO A N 1
ATOM 712 C CA . PRO A 1 90 ? -11.464 4.431 9.235 1.00 93.38 90 PRO A CA 1
ATOM 713 C C . PRO A 1 90 ? -11.133 5.061 7.879 1.00 93.38 90 PRO A C 1
ATOM 715 O O . PRO A 1 90 ? -12.021 5.372 7.078 1.00 93.38 90 PRO A O 1
ATOM 718 N N . TRP A 1 91 ? -9.843 5.218 7.597 1.00 94.88 91 TRP A N 1
ATOM 719 C CA . TRP A 1 91 ? -9.356 5.661 6.295 1.00 94.88 91 TRP A CA 1
ATOM 720 C C . TRP A 1 91 ? -9.036 4.455 5.419 1.00 94.88 91 TRP A C 1
ATOM 722 O O . TRP A 1 91 ? -8.171 3.648 5.750 1.00 94.88 91 TRP A O 1
ATOM 732 N N . GLU A 1 92 ? -9.712 4.336 4.281 1.00 95.12 92 GLU A N 1
ATOM 733 C CA . GLU A 1 92 ? -9.380 3.349 3.259 1.00 95.12 92 GLU A CA 1
ATOM 734 C C . GLU A 1 92 ? -8.310 3.918 2.335 1.00 95.12 92 GLU A C 1
ATOM 736 O O . GLU A 1 92 ? -8.526 4.898 1.621 1.00 95.12 92 GLU A O 1
ATOM 741 N N . ILE A 1 93 ? -7.144 3.287 2.353 1.00 93.56 93 ILE A N 1
ATOM 742 C CA . ILE A 1 93 ? -6.012 3.628 1.509 1.00 93.56 93 ILE A CA 1
ATOM 743 C C . ILE A 1 93 ? -5.922 2.574 0.415 1.00 93.56 93 ILE A C 1
ATOM 745 O O . ILE A 1 93 ? -5.640 1.399 0.672 1.00 93.56 93 ILE A O 1
ATOM 749 N N . ARG A 1 94 ? -6.171 3.006 -0.819 1.00 93.12 94 ARG A N 1
ATOM 750 C CA . ARG A 1 94 ? -6.031 2.174 -2.012 1.00 93.12 94 ARG A CA 1
ATOM 751 C C . ARG A 1 94 ? -4.646 2.399 -2.585 1.00 93.12 94 ARG A C 1
ATOM 753 O O . ARG A 1 94 ? -4.272 3.528 -2.905 1.00 93.12 94 ARG A O 1
ATOM 760 N N . LEU A 1 95 ? -3.889 1.323 -2.701 1.00 91.50 95 LEU A N 1
ATOM 761 C CA . LEU A 1 95 ? -2.538 1.304 -3.229 1.00 91.50 95 LEU A CA 1
ATOM 762 C C . LEU A 1 95 ? -2.472 0.395 -4.456 1.00 91.50 95 LEU A C 1
ATOM 764 O O . LEU A 1 95 ? -3.264 -0.537 -4.598 1.00 91.50 95 LEU A O 1
ATOM 768 N N . ARG A 1 96 ? -1.477 0.621 -5.308 1.00 90.31 96 ARG A N 1
ATOM 769 C CA . ARG A 1 96 ? -1.170 -0.253 -6.438 1.00 90.31 96 ARG A CA 1
ATOM 770 C C . ARG A 1 96 ? 0.298 -0.636 -6.446 1.00 90.31 96 ARG A C 1
ATOM 772 O O . ARG A 1 96 ? 1.161 0.230 -6.308 1.00 90.31 96 ARG A O 1
ATOM 779 N N . GLY A 1 97 ? 0.559 -1.929 -6.616 1.00 89.12 97 GLY A N 1
ATOM 780 C CA . GLY A 1 97 ? 1.897 -2.469 -6.819 1.00 89.12 97 GLY A CA 1
ATOM 781 C C . GLY A 1 97 ? 2.283 -2.471 -8.296 1.00 89.12 97 GLY A C 1
ATOM 782 O O . GLY A 1 97 ? 1.474 -2.828 -9.159 1.00 89.12 97 GLY A O 1
ATOM 783 N N . TYR A 1 98 ? 3.530 -2.105 -8.579 1.00 85.62 98 TYR A N 1
ATOM 784 C CA . TYR A 1 98 ? 4.093 -2.030 -9.923 1.00 85.62 98 TYR A CA 1
ATOM 785 C C . TYR A 1 98 ? 5.423 -2.776 -10.031 1.00 85.62 98 TYR A C 1
ATOM 787 O O . TYR A 1 98 ? 6.223 -2.821 -9.091 1.00 85.62 98 TYR A O 1
ATOM 795 N N . THR A 1 99 ? 5.677 -3.298 -11.230 1.00 82.38 99 THR A N 1
ATOM 796 C CA . THR A 1 99 ? 6.999 -3.795 -11.636 1.00 82.38 99 THR A CA 1
ATOM 797 C C . THR A 1 99 ? 7.964 -2.663 -11.983 1.00 82.38 99 THR A C 1
ATOM 799 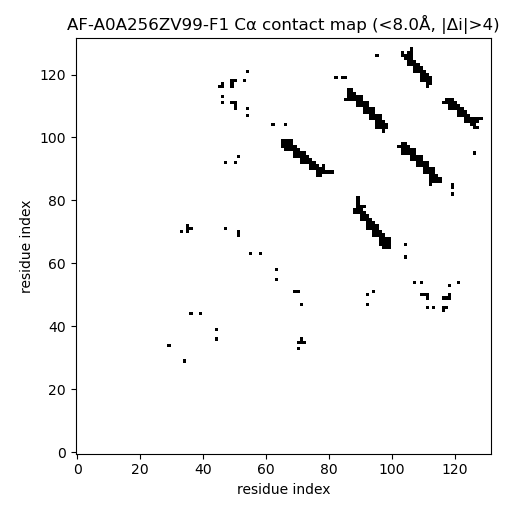O O . THR A 1 99 ? 7.574 -1.500 -12.092 1.00 82.38 99 THR A O 1
ATOM 802 N N . PHE A 1 100 ? 9.221 -3.027 -12.263 1.00 70.69 100 PHE A N 1
ATOM 803 C CA . PHE A 1 100 ? 10.237 -2.130 -12.830 1.00 70.69 100 PHE A CA 1
ATOM 804 C C . PHE A 1 100 ? 9.752 -1.345 -14.057 1.00 70.69 100 PHE A C 1
ATOM 806 O O . PHE A 1 100 ? 10.101 -0.183 -14.239 1.00 70.69 100 PHE A O 1
ATOM 813 N N . PHE A 1 101 ? 8.938 -1.985 -14.898 1.00 75.00 101 PHE A N 1
ATOM 814 C CA . PHE A 1 101 ? 8.438 -1.416 -16.148 1.00 75.00 101 PHE A CA 1
ATOM 815 C C . PHE A 1 101 ? 7.111 -0.667 -15.980 1.00 75.00 101 PHE A C 1
ATOM 817 O O . PHE A 1 101 ? 6.417 -0.450 -16.969 1.00 75.00 101 PHE A O 1
ATOM 824 N N . TYR A 1 102 ? 6.719 -0.309 -14.750 1.00 75.75 102 TYR A N 1
ATOM 825 C CA . TYR A 1 102 ? 5.419 0.311 -14.450 1.00 75.75 102 TYR A CA 1
ATOM 826 C C . TYR A 1 102 ? 4.203 -0.518 -14.852 1.00 75.75 102 TYR A C 1
ATOM 828 O O . TYR A 1 102 ? 3.090 -0.005 -14.967 1.00 75.75 102 TYR A O 1
ATOM 836 N N . ILE A 1 103 ? 4.388 -1.823 -15.029 1.00 82.81 103 ILE A N 1
ATOM 837 C CA . ILE A 1 103 ? 3.272 -2.723 -15.286 1.00 82.81 103 ILE A CA 1
ATOM 838 C C . ILE A 1 103 ? 2.595 -2.989 -13.937 1.00 82.81 103 ILE A C 1
ATOM 840 O O . ILE A 1 103 ? 3.287 -3.434 -13.012 1.00 82.81 103 ILE A O 1
ATOM 844 N N . PRO A 1 104 ? 1.289 -2.701 -13.795 1.00 87.00 104 PRO A N 1
ATOM 845 C CA . PRO A 1 104 ? 0.560 -2.946 -12.561 1.00 87.00 104 PRO A CA 1
ATOM 846 C C . PRO A 1 104 ? 0.412 -4.450 -12.324 1.00 87.00 104 PRO A C 1
ATOM 848 O O . PRO A 1 104 ? 0.079 -5.195 -13.244 1.00 87.00 104 PRO A O 1
ATOM 851 N N . ILE A 1 105 ? 0.646 -4.895 -11.091 1.00 89.31 105 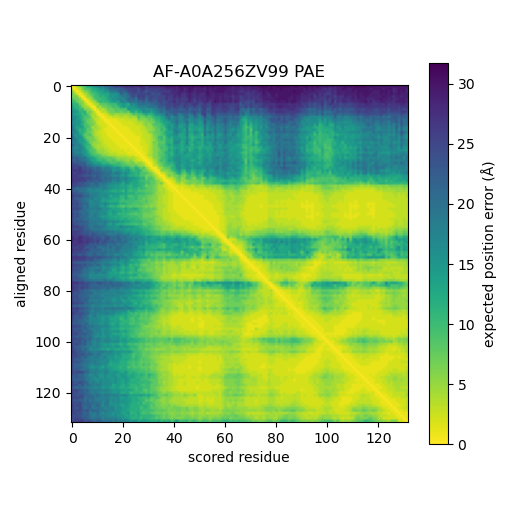ILE A N 1
ATOM 852 C CA . ILE A 1 105 ? 0.661 -6.329 -10.737 1.00 89.31 105 ILE A CA 1
ATOM 853 C C . ILE A 1 105 ? -0.266 -6.697 -9.589 1.00 89.31 105 ILE A C 1
ATOM 855 O O . ILE A 1 105 ? -0.631 -7.861 -9.461 1.00 89.31 105 ILE A O 1
ATOM 859 N N . CYS A 1 106 ? -0.670 -5.732 -8.771 1.00 89.31 106 CYS A N 1
ATOM 860 C CA . CYS A 1 106 ? -1.664 -5.953 -7.734 1.00 89.31 106 CYS A CA 1
ATOM 861 C C . CYS A 1 106 ? -2.344 -4.643 -7.341 1.00 89.31 106 CYS A C 1
ATOM 863 O O . CYS A 1 106 ? -1.749 -3.567 -7.400 1.00 89.31 106 CYS A O 1
ATOM 865 N N . GLU A 1 107 ? -3.596 -4.762 -6.917 1.00 92.25 107 GLU A N 1
ATOM 866 C CA . GLU A 1 107 ? -4.338 -3.709 -6.231 1.00 92.25 107 GLU A CA 1
ATOM 867 C C . GLU A 1 107 ? -4.400 -4.074 -4.749 1.00 92.25 107 GLU A C 1
ATOM 869 O O . GLU A 1 107 ? -4.673 -5.222 -4.388 1.00 92.25 107 GLU A O 1
ATOM 874 N N . ILE A 1 108 ? -4.156 -3.105 -3.877 1.00 92.69 108 ILE A N 1
ATOM 875 C CA . ILE A 1 108 ? -4.080 -3.312 -2.434 1.00 92.69 108 ILE A CA 1
ATOM 876 C C . ILE A 1 108 ? -5.019 -2.312 -1.776 1.00 92.69 108 ILE A C 1
ATOM 878 O O . ILE A 1 108 ? -5.026 -1.130 -2.108 1.00 92.69 108 ILE A O 1
ATOM 882 N N . ARG A 1 109 ? -5.825 -2.779 -0.834 1.00 94.38 109 ARG A N 1
ATOM 883 C CA . ARG A 1 109 ? -6.681 -1.930 -0.011 1.00 94.38 109 ARG A CA 1
ATOM 884 C C . ARG A 1 109 ? -6.323 -2.156 1.438 1.00 94.38 109 ARG A C 1
ATOM 886 O O . ARG A 1 109 ? -6.371 -3.299 1.881 1.00 94.38 109 ARG A O 1
ATOM 893 N N . ILE A 1 110 ? -6.009 -1.090 2.162 1.00 94.38 110 ILE A N 1
ATOM 894 C CA . ILE A 1 110 ? -5.685 -1.142 3.589 1.00 94.38 110 ILE A CA 1
ATOM 895 C C . ILE A 1 110 ? -6.537 -0.125 4.330 1.00 94.38 110 ILE A C 1
ATOM 897 O O . ILE A 1 110 ? -6.622 1.032 3.926 1.00 94.38 110 ILE A O 1
ATOM 901 N N . TYR A 1 111 ? -7.156 -0.560 5.422 1.00 94.50 111 TYR A N 1
ATOM 902 C CA . TYR A 1 111 ? -7.844 0.322 6.354 1.00 94.50 111 TYR A CA 1
ATOM 903 C C . TYR A 1 111 ? -6.868 0.768 7.435 1.00 94.50 111 TYR A C 1
ATOM 905 O O . TYR A 1 111 ? -6.261 -0.063 8.109 1.00 94.50 111 TYR A O 1
ATOM 913 N N . VAL A 1 112 ? -6.725 2.079 7.598 1.00 95.00 112 VAL A N 1
ATOM 914 C CA . VAL A 1 112 ? -5.861 2.714 8.592 1.00 95.00 112 VAL A CA 1
ATOM 915 C C . VAL A 1 112 ? -6.725 3.538 9.537 1.00 95.00 112 VAL A C 1
ATOM 917 O O . VAL A 1 112 ? -7.615 4.268 9.104 1.00 95.00 112 VAL A O 1
ATOM 920 N N . ASP A 1 113 ? -6.466 3.429 10.833 1.00 94.00 113 ASP A N 1
ATOM 921 C CA . ASP A 1 113 ? -7.117 4.263 11.840 1.00 94.00 113 ASP A CA 1
ATOM 922 C C . ASP A 1 113 ? -6.601 5.709 11.768 1.00 94.00 113 ASP A C 1
ATOM 924 O O . ASP A 1 113 ? -5.393 5.955 11.793 1.00 94.00 113 ASP A O 1
ATOM 928 N N . SER A 1 114 ? -7.501 6.689 11.684 1.00 92.88 114 SER A N 1
ATOM 929 C CA . SER A 1 114 ? -7.099 8.080 11.474 1.00 92.88 114 SER A CA 1
ATOM 930 C C . SER A 1 114 ? -6.446 8.740 12.688 1.00 92.88 114 SER A C 1
ATOM 932 O O . SER A 1 114 ? -5.796 9.772 12.524 1.00 92.88 114 SER A O 1
ATOM 934 N N . GLU A 1 115 ? -6.581 8.203 13.899 1.00 92.56 115 GLU A N 1
ATOM 935 C CA . GLU A 1 115 ? -5.965 8.777 15.102 1.00 92.56 115 GLU A CA 1
ATOM 936 C C . GLU A 1 115 ? -4.587 8.182 15.374 1.00 92.56 115 GLU A C 1
ATOM 938 O O . GLU A 1 115 ? -3.599 8.903 15.513 1.00 92.56 115 GLU A O 1
ATOM 943 N N . THR A 1 116 ? -4.523 6.858 15.426 1.00 93.75 116 THR A N 1
ATOM 944 C CA . THR A 1 116 ? -3.330 6.077 15.755 1.00 93.75 116 THR A CA 1
ATOM 945 C C . THR A 1 116 ? -2.428 5.832 14.552 1.00 93.75 116 THR A C 1
ATOM 947 O O . THR A 1 116 ? -1.266 5.477 14.738 1.00 93.75 116 THR A O 1
ATOM 950 N N . LEU A 1 117 ? -2.941 6.026 13.329 1.00 93.38 117 LEU A N 1
ATOM 951 C CA . LEU A 1 117 ? -2.267 5.714 12.062 1.00 93.38 117 LEU A CA 1
ATOM 952 C C . LEU A 1 117 ? -1.866 4.239 11.937 1.00 93.38 117 LEU A C 1
ATOM 954 O O . LEU A 1 117 ? -0.987 3.898 11.145 1.00 93.38 117 LEU A O 1
ATOM 958 N N . GLN A 1 118 ? -2.505 3.363 12.716 1.00 94.19 118 GLN A N 1
ATOM 959 C CA . GLN A 1 118 ? -2.245 1.935 12.662 1.00 94.19 118 GLN A CA 1
ATOM 960 C C . GLN A 1 118 ? -3.031 1.291 11.513 1.00 94.19 118 GLN A C 1
ATOM 962 O O . GLN A 1 118 ? -4.241 1.518 11.398 1.00 94.19 118 GLN A O 1
ATOM 967 N N . PRO A 1 119 ? -2.371 0.477 10.672 1.00 94.19 119 PRO A N 1
ATOM 968 C CA . PRO A 1 119 ? -3.048 -0.436 9.763 1.00 94.19 119 PRO A CA 1
ATOM 969 C C . PRO A 1 119 ? -3.891 -1.421 10.576 1.00 94.19 119 PRO A C 1
ATOM 971 O O . PRO A 1 119 ? -3.410 -2.013 11.540 1.00 94.19 119 PRO A O 1
ATOM 974 N N . LEU A 1 120 ? -5.158 -1.572 10.203 1.00 93.31 120 LEU A N 1
ATOM 975 C CA . LEU A 1 120 ? -6.114 -2.434 10.894 1.00 93.31 120 LEU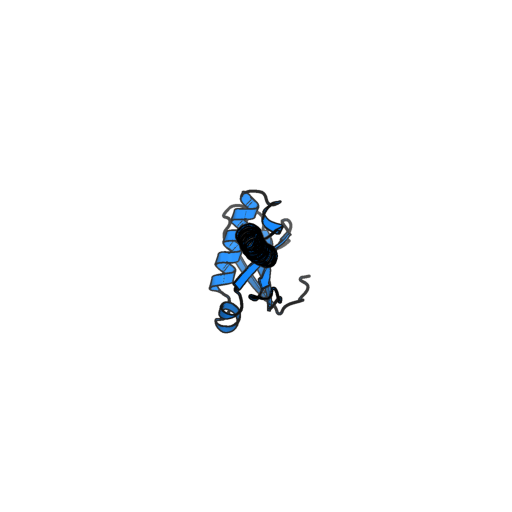 A CA 1
ATOM 976 C C . LEU A 1 120 ? -6.288 -3.756 10.153 1.00 93.31 120 LEU A C 1
ATOM 978 O O . LEU A 1 120 ? -6.197 -4.827 10.746 1.00 93.31 120 LEU A O 1
ATOM 982 N N . CYS A 1 121 ? -6.547 -3.675 8.849 1.00 91.44 121 CYS A N 1
ATOM 983 C CA . CYS A 1 121 ? -6.647 -4.833 7.975 1.00 91.44 121 CYS A CA 1
ATOM 984 C C . CYS A 1 121 ? -6.420 -4.438 6.516 1.00 91.44 121 CYS A C 1
ATOM 986 O O . CYS A 1 121 ? -6.556 -3.270 6.138 1.00 91.44 121 CYS A O 1
ATOM 988 N N . GLY A 1 122 ? -6.117 -5.434 5.685 1.00 91.69 122 GLY A N 1
ATOM 989 C CA . GLY A 1 122 ? -5.871 -5.235 4.268 1.00 91.69 122 GLY A CA 1
ATOM 990 C C . GLY A 1 122 ? -6.406 -6.362 3.395 1.00 91.69 122 GLY A C 1
ATOM 991 O O . GLY A 1 122 ? -6.774 -7.436 3.866 1.00 91.69 122 GLY A O 1
ATOM 992 N N . SER A 1 123 ? -6.473 -6.101 2.095 1.00 91.44 123 SER A N 1
ATOM 993 C CA . SER A 1 123 ? -6.804 -7.088 1.075 1.00 91.44 123 SER A CA 1
ATOM 994 C C . SER A 1 123 ? -5.989 -6.823 -0.183 1.00 91.44 123 SER A C 1
ATOM 996 O O . SER A 1 123 ? -5.830 -5.674 -0.598 1.00 91.44 123 SER A O 1
ATOM 998 N N . LEU A 1 124 ? -5.504 -7.903 -0.790 1.00 91.06 124 LEU A N 1
ATOM 999 C CA . LEU A 1 124 ? -4.760 -7.896 -2.039 1.00 91.06 124 LEU A CA 1
ATOM 1000 C C . LEU A 1 124 ? -5.608 -8.507 -3.157 1.00 91.06 124 LEU A C 1
ATOM 1002 O O . LEU A 1 124 ? -6.312 -9.500 -2.956 1.00 91.06 124 LEU A O 1
ATOM 1006 N N . ARG A 1 125 ? -5.566 -7.890 -4.336 1.00 91.56 125 ARG A N 1
ATOM 1007 C CA . ARG A 1 125 ? -6.325 -8.284 -5.524 1.00 91.56 125 ARG A CA 1
ATOM 1008 C C . ARG A 1 125 ? -5.443 -8.235 -6.774 1.00 91.56 125 ARG A C 1
ATOM 1010 O O . ARG A 1 125 ? -4.447 -7.510 -6.790 1.00 91.56 125 ARG A O 1
ATOM 1017 N N . PRO A 1 126 ? -5.803 -8.990 -7.828 1.00 89.56 126 PRO A N 1
ATOM 1018 C CA . PRO A 1 126 ? -5.129 -8.898 -9.120 1.00 89.56 126 PRO A CA 1
ATOM 1019 C C . PRO A 1 126 ? -5.241 -7.483 -9.721 1.00 89.56 126 PRO A C 1
ATOM 1021 O O . PRO A 1 126 ? -6.147 -6.725 -9.355 1.00 89.56 126 PRO A O 1
ATOM 1024 N N . PRO A 1 127 ? -4.339 -7.119 -10.648 1.00 87.44 127 PRO A N 1
ATOM 1025 C CA . PRO A 1 127 ? -4.307 -5.785 -11.236 1.00 87.44 127 PRO A CA 1
ATOM 1026 C C . PRO A 1 127 ? -5.591 -5.504 -12.028 1.00 87.44 127 PRO A C 1
ATOM 1028 O O . PRO A 1 127 ? -6.145 -6.396 -12.670 1.00 87.44 127 PRO A O 1
ATOM 1031 N N . GLY A 1 128 ? -6.074 -4.258 -11.985 1.00 85.69 128 GLY A N 1
ATOM 1032 C CA . GLY A 1 128 ? -7.303 -3.854 -12.679 1.00 85.69 128 GLY A CA 1
ATOM 1033 C C . GLY A 1 128 ? -8.602 -4.183 -11.934 1.00 85.69 128 GLY A C 1
ATOM 1034 O O . GLY A 1 128 ? -9.683 -3.837 -12.416 1.00 85.69 128 GLY A O 1
ATOM 1035 N N . TYR A 1 129 ? -8.521 -4.801 -10.752 1.00 90.19 129 TYR A N 1
ATOM 1036 C CA . TYR A 1 129 ? -9.673 -4.966 -9.872 1.00 90.19 129 TYR A CA 1
ATOM 1037 C C . TYR A 1 129 ? -10.219 -3.599 -9.431 1.00 90.19 129 TYR A C 1
ATOM 1039 O O . TYR A 1 129 ? -9.476 -2.743 -8.951 1.00 90.19 129 TYR A O 1
ATOM 1047 N N . LYS A 1 130 ? -11.533 -3.398 -9.565 1.00 88.50 130 LYS A N 1
ATOM 1048 C CA . LYS A 1 130 ? -12.216 -2.190 -9.091 1.00 88.50 130 LYS A CA 1
ATOM 1049 C C . LYS A 1 130 ? -12.847 -2.470 -7.738 1.00 88.50 130 LYS A C 1
ATOM 1051 O O . LYS A 1 130 ? -13.719 -3.330 -7.623 1.00 88.50 130 LYS A O 1
ATOM 1056 N N . TRP A 1 131 ? -12.385 -1.753 -6.724 1.00 84.69 131 TRP A N 1
ATOM 1057 C CA . TRP A 1 131 ? -12.969 -1.818 -5.394 1.00 84.69 131 TRP A CA 1
ATOM 1058 C C . TRP A 1 131 ? -14.381 -1.218 -5.416 1.00 84.69 131 TRP A C 1
ATOM 1060 O O . TRP A 1 131 ? -14.556 -0.162 -6.032 1.00 84.69 131 TRP A O 1
ATOM 1070 N N . PRO A 1 132 ? -15.368 -1.899 -4.806 1.00 81.69 132 PRO A N 1
ATOM 1071 C CA . PRO A 1 132 ? -16.708 -1.349 -4.652 1.00 81.69 132 PRO A CA 1
ATOM 1072 C C . PRO A 1 132 ? -16.716 -0.104 -3.757 1.00 81.69 132 PRO A C 1
ATOM 1074 O O . PRO A 1 132 ? -15.704 0.150 -3.055 1.00 81.69 132 PRO A O 1
#

Mean predicted aligned error: 9.99 Å

Solvent-accessible surface area (backbone atoms only — not comparable to full-atom values): 7643 Å² total; per-residue (Å²): 131,70,67,67,58,54,55,52,52,52,54,50,52,52,52,51,52,51,50,51,51,50,51,50,51,58,74,48,41,64,79,79,49,66,78,68,58,75,84,47,52,75,67,54,50,50,39,52,50,37,39,52,57,53,48,65,75,69,44,55,70,75,57,42,77,50,41,74,45,74,45,73,76,46,78,44,67,86,51,95,69,83,56,96,85,58,82,52,49,37,27,39,39,32,31,37,30,19,30,90,83,68,47,67,63,26,32,34,40,29,34,26,24,65,70,80,40,44,66,74,52,71,51,81,42,57,51,88,67,78,81,132

Sequence (132 aa):
MRRCVAIKGIRLKVVVVIAVILVILWAFSPLIVPQNYANLSEKERRAVRAAIEDASKHLDFGIYILTIRIEPVEIIKSTCFKHPLLKGEPWEIRLRGYTFFYIPICEIRIYVDSETLQPLCGSLRPPGYKWP